Protein AF-A0A2H0XDK9-F1 (afdb_monomer_lite)

Radius of gyration: 18.55 Å; chains: 1; bounding box: 31×53×42 Å

Foldseek 3Di:
DDPDPPPCDPVNDPVVQVVVVVVCQVVQDDPVDRPDDDDDDDDVVPPPVSVVVVLLVVLQVQLPVPPDPCNCVSCVVCVVVPPDDDDDD

Structure (mmCIF, N/CA/C/O backbone):
data_AF-A0A2H0XDK9-F1
#
_entry.id   AF-A0A2H0XDK9-F1
#
loop_
_atom_site.group_PDB
_atom_site.id
_atom_site.type_symbol
_atom_site.label_atom_id
_atom_site.label_alt_id
_atom_site.label_comp_id
_atom_site.label_asym_id
_atom_site.label_entity_id
_atom_site.label_seq_id
_atom_site.pdbx_PDB_ins_code
_atom_site.Cartn_x
_atom_site.Cartn_y
_atom_site.Cartn_z
_atom_site.occupancy
_atom_site.B_iso_or_equiv
_atom_site.auth_seq_id
_atom_site.auth_comp_id
_atom_site.auth_asym_id
_atom_site.auth_atom_id
_atom_site.pdbx_PDB_model_num
ATOM 1 N N . MET A 1 1 ? 2.681 -34.484 21.078 1.00 34.44 1 MET A N 1
ATOM 2 C CA . MET A 1 1 ? 3.616 -33.339 21.174 1.00 34.44 1 MET A CA 1
ATOM 3 C C . MET A 1 1 ? 3.379 -32.421 19.971 1.00 34.44 1 MET A C 1
ATOM 5 O O . MET A 1 1 ? 3.964 -32.631 18.919 1.00 34.44 1 MET A O 1
ATOM 9 N N . ALA A 1 2 ? 2.444 -31.470 20.065 1.00 35.97 2 ALA A N 1
ATOM 10 C CA . ALA A 1 2 ? 2.125 -30.557 18.963 1.00 35.97 2 ALA A CA 1
ATOM 11 C C . ALA A 1 2 ? 2.877 -29.234 19.170 1.00 35.97 2 ALA A C 1
ATOM 13 O O . ALA A 1 2 ? 2.570 -28.473 20.085 1.00 35.97 2 ALA A O 1
ATOM 14 N N . LYS A 1 3 ? 3.903 -28.972 18.353 1.00 35.75 3 LYS A N 1
ATOM 15 C CA . LYS A 1 3 ? 4.629 -27.693 18.356 1.00 35.75 3 LYS A CA 1
ATOM 16 C C . LYS A 1 3 ? 3.756 -26.623 17.692 1.00 35.75 3 LYS A C 1
ATOM 18 O O . LYS A 1 3 ? 3.740 -26.506 16.469 1.00 35.75 3 LYS A O 1
ATOM 23 N N . GLY A 1 4 ? 3.033 -25.845 18.497 1.00 36.62 4 GLY A N 1
ATOM 24 C CA . GLY A 1 4 ? 2.346 -24.635 18.045 1.00 36.62 4 GLY A CA 1
ATOM 25 C C . GLY A 1 4 ? 3.363 -23.597 17.569 1.00 36.62 4 GLY A C 1
ATOM 26 O O . GLY A 1 4 ? 4.145 -23.072 18.360 1.00 36.62 4 GLY A O 1
ATOM 27 N N . LYS A 1 5 ? 3.384 -23.314 16.264 1.00 43.09 5 LYS A N 1
ATOM 28 C CA . LYS A 1 5 ? 4.205 -22.251 15.672 1.00 43.09 5 LYS A CA 1
ATOM 29 C C . LYS A 1 5 ? 3.604 -20.884 16.025 1.00 43.09 5 LYS A C 1
ATOM 31 O O . LYS A 1 5 ? 2.933 -20.272 15.203 1.00 43.09 5 LYS A O 1
ATOM 36 N N . ASN A 1 6 ? 3.866 -20.378 17.227 1.00 44.44 6 ASN A N 1
ATOM 37 C CA . ASN A 1 6 ? 3.552 -18.992 17.580 1.00 44.44 6 ASN A CA 1
ATOM 38 C C . ASN A 1 6 ? 4.592 -18.049 16.952 1.00 44.44 6 ASN A C 1
ATOM 40 O O . ASN A 1 6 ? 5.493 -17.560 17.627 1.00 44.44 6 ASN A O 1
ATOM 44 N N . LYS A 1 7 ? 4.481 -17.779 15.645 1.00 47.91 7 LYS A N 1
ATOM 45 C CA . LYS A 1 7 ? 5.157 -16.627 15.024 1.00 47.91 7 LYS A CA 1
ATOM 46 C C . LYS A 1 7 ? 4.390 -15.353 15.389 1.00 47.91 7 LYS A C 1
ATOM 48 O O . LYS A 1 7 ? 3.707 -14.761 14.561 1.00 47.91 7 LYS A O 1
ATOM 53 N N . ALA A 1 8 ? 4.481 -14.929 16.645 1.00 48.34 8 ALA A N 1
ATOM 54 C CA . ALA A 1 8 ? 4.046 -13.594 17.026 1.00 48.34 8 ALA A CA 1
ATOM 55 C C . ALA A 1 8 ? 5.134 -12.602 16.591 1.00 48.34 8 ALA A C 1
ATOM 57 O O . ALA A 1 8 ? 6.079 -12.334 17.327 1.00 48.34 8 ALA A O 1
ATOM 58 N N . GLY A 1 9 ? 5.029 -12.082 15.365 1.00 56.19 9 GLY A N 1
ATOM 59 C CA . GLY A 1 9 ? 5.762 -10.871 14.995 1.00 56.19 9 GLY A CA 1
ATOM 60 C C . GLY A 1 9 ? 5.392 -9.720 15.940 1.00 56.19 9 GLY A C 1
ATOM 61 O O . GLY A 1 9 ? 4.327 -9.737 16.558 1.00 56.19 9 GLY A O 1
ATOM 62 N N . TRP A 1 10 ? 6.247 -8.703 16.044 1.00 54.16 10 TRP A N 1
ATOM 63 C CA . TRP A 1 10 ? 6.076 -7.564 16.960 1.00 54.16 10 TRP A CA 1
ATOM 64 C C . TRP A 1 10 ? 4.691 -6.876 16.848 1.00 54.16 10 TRP A C 1
ATOM 66 O O . TRP A 1 10 ? 4.116 -6.473 17.858 1.00 54.16 10 TRP A O 1
ATOM 76 N N . CYS A 1 11 ? 4.079 -6.859 15.655 1.00 60.25 11 CYS A N 1
ATOM 77 C CA . CYS A 1 11 ? 2.726 -6.328 15.403 1.00 60.25 11 CYS A CA 1
ATOM 78 C C . CYS A 1 11 ? 1.558 -7.228 15.879 1.00 60.25 11 CYS A C 1
ATOM 80 O O . CYS A 1 11 ? 0.387 -6.836 15.824 1.00 60.25 11 CYS A O 1
ATOM 82 N N . GLY A 1 12 ? 1.832 -8.456 16.322 1.00 62.62 12 GLY A N 1
ATOM 83 C CA . GLY A 1 12 ? 0.832 -9.407 16.819 1.00 62.62 12 GLY A CA 1
ATOM 84 C C . GLY A 1 12 ? 0.465 -9.214 18.292 1.00 62.62 12 GLY A C 1
ATOM 85 O O . GLY A 1 12 ? -0.562 -9.722 18.737 1.00 62.62 12 GLY A O 1
ATOM 86 N N . ASN A 1 13 ? 1.272 -8.468 19.056 1.00 81.50 13 ASN A N 1
ATOM 87 C CA . ASN A 1 13 ? 1.051 -8.286 20.487 1.00 81.50 13 ASN A CA 1
ATOM 88 C C . ASN A 1 13 ? -0.170 -7.377 20.753 1.00 81.50 13 ASN A C 1
ATOM 90 O O . ASN A 1 13 ? -0.258 -6.251 20.255 1.00 81.50 13 ASN A O 1
ATOM 94 N N . ARG A 1 14 ? -1.110 -7.852 21.583 1.00 83.25 14 ARG A N 1
ATOM 95 C CA . ARG A 1 14 ? -2.317 -7.114 21.998 1.00 83.25 14 ARG A CA 1
ATOM 96 C C . ARG A 1 14 ? -1.990 -5.754 22.621 1.00 83.25 14 ARG A C 1
ATOM 98 O O . ARG A 1 14 ? -2.708 -4.788 22.365 1.00 83.25 14 ARG A O 1
ATOM 105 N N . LEU A 1 15 ? -0.918 -5.671 23.411 1.00 88.12 15 LEU A N 1
ATOM 106 C CA . LEU A 1 15 ? -0.494 -4.429 24.058 1.00 88.12 15 LEU A CA 1
ATOM 107 C C . LEU A 1 15 ? -0.041 -3.392 23.025 1.00 88.12 15 LEU A C 1
ATOM 109 O O . LEU A 1 15 ? -0.479 -2.245 23.076 1.00 88.12 15 LEU A O 1
ATOM 113 N N . PHE A 1 16 ? 0.763 -3.816 22.047 1.00 87.38 16 PHE A N 1
ATOM 114 C CA . PHE A 1 16 ? 1.218 -2.960 20.953 1.00 87.38 16 PHE A CA 1
ATOM 115 C C . PHE A 1 16 ? 0.037 -2.412 20.144 1.00 87.38 16 PHE A C 1
ATOM 117 O O . PHE A 1 16 ? -0.087 -1.202 19.968 1.00 87.38 16 PHE A O 1
ATOM 124 N N . ARG A 1 17 ? -0.887 -3.293 19.735 1.00 87.56 17 ARG A N 1
ATOM 125 C CA . ARG A 1 17 ? -2.112 -2.924 19.005 1.00 87.56 17 ARG A CA 1
ATOM 126 C C . ARG A 1 17 ? -2.926 -1.864 19.736 1.00 87.56 17 ARG A C 1
ATOM 128 O O . ARG A 1 17 ? -3.355 -0.884 19.128 1.00 87.56 17 ARG A O 1
ATOM 135 N N . ARG A 1 18 ? -3.129 -2.060 21.041 1.00 89.44 18 ARG A N 1
ATOM 136 C CA . ARG A 1 18 ? -3.889 -1.132 21.882 1.00 89.44 18 ARG A CA 1
ATOM 137 C C . ARG A 1 18 ? -3.199 0.225 21.972 1.00 89.44 18 ARG A C 1
ATOM 139 O O . ARG A 1 18 ? -3.845 1.243 21.744 1.00 89.44 18 ARG A O 1
ATOM 146 N N . ASN A 1 19 ? -1.904 0.230 22.279 1.00 92.06 19 ASN A N 1
ATOM 147 C CA . ASN A 1 19 ? -1.152 1.464 22.479 1.00 92.06 19 ASN A CA 1
ATOM 148 C C . ASN A 1 19 ? -1.052 2.267 21.176 1.00 92.06 19 ASN A C 1
ATOM 150 O O . ASN A 1 19 ? -1.317 3.465 21.191 1.00 92.06 19 ASN A O 1
ATOM 154 N N . LEU A 1 20 ? -0.782 1.608 20.043 1.00 91.25 20 LEU A N 1
ATOM 155 C CA . LEU A 1 20 ? -0.738 2.266 18.737 1.00 91.25 20 LEU A CA 1
ATOM 156 C C . LEU A 1 20 ? -2.097 2.862 18.352 1.00 91.25 20 LEU A C 1
ATOM 158 O O . LEU A 1 20 ? -2.165 4.010 17.928 1.00 91.25 20 LEU A O 1
ATOM 162 N N . SER A 1 21 ? -3.183 2.099 18.521 1.00 91.12 21 SER A N 1
ATOM 163 C CA . SER A 1 21 ? -4.534 2.577 18.205 1.00 91.12 21 SER A CA 1
ATOM 164 C C . SER A 1 21 ? -4.919 3.786 19.056 1.00 91.12 21 SER A C 1
ATOM 166 O O . SER A 1 21 ? -5.422 4.775 18.528 1.00 91.12 21 SER A O 1
ATOM 168 N N . SER A 1 22 ? -4.633 3.738 20.361 1.00 91.88 22 SER A N 1
ATOM 169 C CA . SER A 1 22 ? -4.895 4.856 21.270 1.00 91.88 22 SER A CA 1
ATOM 170 C C . SER A 1 22 ? -4.080 6.091 20.902 1.00 91.88 22 SER A C 1
ATOM 172 O O . SER A 1 22 ? -4.623 7.192 20.886 1.00 91.88 22 SER A O 1
ATOM 174 N N . TYR A 1 23 ? -2.792 5.908 20.605 1.00 93.31 23 TYR A N 1
ATOM 175 C CA . TYR A 1 23 ? -1.901 6.993 20.219 1.00 93.31 23 TYR A CA 1
ATOM 176 C C . TYR A 1 23 ? -2.375 7.661 18.925 1.00 93.31 23 TYR A C 1
ATOM 178 O O . TYR A 1 23 ? -2.661 8.852 18.923 1.00 93.31 23 TYR A O 1
ATOM 186 N N . LEU A 1 24 ? -2.583 6.889 17.854 1.00 92.94 24 LEU A N 1
ATOM 187 C CA . LEU A 1 24 ? -3.009 7.440 16.566 1.00 92.94 24 LEU A CA 1
ATOM 188 C C . LEU A 1 24 ? -4.380 8.112 16.639 1.00 92.94 24 LEU A C 1
ATOM 190 O O . LEU A 1 24 ? -4.572 9.161 16.037 1.00 92.94 24 LEU A O 1
ATOM 194 N N . LYS A 1 25 ? -5.333 7.555 17.396 1.00 91.31 25 LYS A N 1
ATOM 195 C CA . LYS A 1 25 ? -6.628 8.217 17.602 1.00 91.31 25 LYS A CA 1
ATOM 196 C C . LYS A 1 25 ? -6.483 9.545 18.338 1.00 91.31 25 LYS A C 1
ATOM 198 O O . LYS A 1 25 ? -7.224 10.460 18.014 1.00 91.31 25 LYS A O 1
ATOM 203 N N . LYS A 1 26 ? -5.566 9.650 19.303 1.00 91.44 26 LYS A N 1
ATOM 204 C CA . LYS A 1 26 ? -5.314 10.892 20.043 1.00 91.44 26 LYS A CA 1
ATOM 205 C C . LYS A 1 26 ? -4.659 11.959 19.164 1.00 91.44 26 LYS A C 1
ATOM 207 O O . LYS A 1 26 ? -5.058 13.112 19.237 1.00 91.44 26 LYS A O 1
ATOM 212 N N . GLU A 1 27 ? -3.686 11.573 18.344 1.00 92.50 27 GLU A N 1
ATOM 213 C CA . GLU A 1 27 ? -2.950 12.516 17.492 1.00 92.50 27 GLU A CA 1
ATOM 214 C C . GLU A 1 27 ? -3.748 12.941 16.250 1.00 92.50 27 GLU A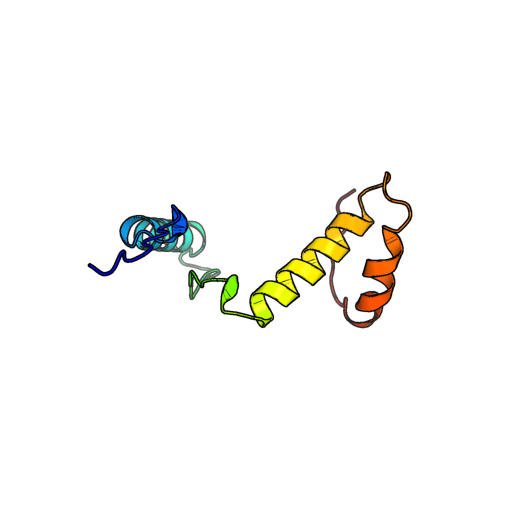 C 1
ATOM 216 O O . GLU A 1 27 ? -3.667 14.086 15.816 1.00 92.50 27 GLU A O 1
ATOM 221 N N . LEU A 1 28 ? -4.535 12.029 15.665 1.00 91.69 28 LEU A N 1
ATOM 222 C CA . LEU A 1 28 ? -5.232 12.274 14.397 1.00 91.69 28 LEU A CA 1
ATOM 223 C C . LEU A 1 28 ? -6.677 12.746 14.567 1.00 91.69 28 LEU A C 1
ATOM 225 O O . LEU A 1 28 ? -7.230 13.337 13.641 1.00 91.69 28 LEU A O 1
ATOM 229 N N . ASN A 1 29 ? -7.305 12.490 15.718 1.00 92.81 29 ASN A N 1
ATOM 230 C CA . ASN A 1 29 ? -8.638 13.012 15.998 1.00 92.81 29 ASN A CA 1
ATOM 231 C C . ASN A 1 29 ? -8.520 14.211 16.939 1.00 92.81 29 ASN A C 1
ATOM 233 O O . ASN A 1 29 ? -8.218 14.068 18.121 1.00 92.81 29 ASN A O 1
ATOM 237 N N . SER A 1 30 ? -8.795 15.396 16.404 1.00 85.69 30 SER A N 1
ATOM 238 C CA . SER A 1 30 ? -8.939 16.627 17.182 1.00 85.69 30 SER A CA 1
ATOM 239 C C . SER A 1 30 ? -10.421 16.936 17.401 1.00 85.69 30 SER A C 1
ATOM 241 O O . SER A 1 30 ? -11.287 16.389 16.719 1.00 85.69 30 SER A O 1
ATOM 243 N N . GLY A 1 31 ? -10.738 17.862 18.311 1.00 78.00 31 GLY A N 1
ATOM 244 C CA . GLY A 1 31 ? -12.131 18.232 18.607 1.00 78.00 31 GLY A CA 1
ATOM 245 C C . GLY A 1 31 ? -12.947 18.729 17.401 1.00 78.00 31 GLY A C 1
ATOM 246 O O . GLY A 1 31 ? -14.169 18.756 17.475 1.00 78.00 31 GLY A O 1
ATOM 247 N N . LYS A 1 32 ? -12.293 19.099 16.289 1.00 83.12 32 LYS A N 1
ATOM 248 C CA . LYS A 1 32 ? -12.942 19.572 15.053 1.00 83.12 32 LYS A CA 1
ATOM 249 C C . LYS A 1 32 ? -12.828 18.601 13.872 1.00 83.12 32 LYS A C 1
ATOM 251 O O . LYS A 1 32 ? -13.479 18.826 12.859 1.00 83.12 32 LYS A O 1
ATOM 256 N N . SER A 1 33 ? -12.000 17.559 13.962 1.00 84.62 33 SER A N 1
ATOM 257 C CA . SER A 1 33 ? -11.751 16.639 12.847 1.00 84.62 33 SER A CA 1
ATOM 258 C C . SER A 1 33 ? -11.473 15.229 13.348 1.00 84.62 33 SER A C 1
ATOM 260 O O . SER A 1 33 ? -10.562 15.018 14.149 1.00 84.62 33 SER A O 1
ATOM 262 N N . LYS A 1 34 ? -12.250 14.261 12.854 1.00 87.38 34 LYS A N 1
ATOM 263 C CA . LYS A 1 34 ? -12.071 12.831 13.117 1.00 87.38 34 LYS A CA 1
ATOM 264 C C . LYS A 1 34 ? -11.512 12.167 11.860 1.00 87.38 34 LYS A C 1
ATOM 266 O O . LYS A 1 34 ? -12.269 11.747 10.992 1.00 87.38 34 LYS A O 1
ATOM 271 N N . VAL A 1 35 ? -10.186 12.097 11.766 1.00 92.31 35 VAL A N 1
ATOM 272 C CA . VAL A 1 35 ? -9.475 11.530 10.608 1.00 92.31 35 VAL A CA 1
ATOM 273 C C . VAL A 1 35 ? -9.414 10.001 10.676 1.00 92.31 35 VAL A C 1
ATOM 275 O O . VAL A 1 35 ? -9.527 9.330 9.655 1.00 92.31 35 VAL A O 1
ATOM 278 N N . LEU A 1 36 ? -9.255 9.429 11.875 1.00 89.94 36 LEU A N 1
ATOM 279 C CA . LEU A 1 36 ? -9.084 7.989 12.069 1.00 89.94 36 LEU A CA 1
ATOM 280 C C . LEU A 1 36 ? -10.229 7.402 12.899 1.00 89.94 36 LEU A C 1
ATOM 282 O O . LEU A 1 36 ? -10.253 7.485 14.130 1.00 89.94 36 LEU A O 1
ATOM 286 N N . GLU A 1 37 ? -11.160 6.737 12.222 1.00 87.44 37 GLU A N 1
ATOM 287 C CA . GLU A 1 37 ? -12.282 6.061 12.872 1.00 87.44 37 GLU A CA 1
ATOM 288 C C . GLU A 1 37 ? -11.923 4.655 13.370 1.00 87.44 37 GLU A C 1
ATOM 290 O O . GLU A 1 37 ? -12.096 4.335 14.553 1.00 87.44 37 GLU A O 1
ATOM 295 N N . ASN A 1 38 ? -11.384 3.823 12.478 1.00 87.38 38 ASN A N 1
ATOM 296 C CA . ASN A 1 38 ? -11.098 2.423 12.755 1.00 87.38 38 ASN A CA 1
ATOM 297 C C . ASN A 1 38 ? -9.674 2.055 12.331 1.00 87.38 38 ASN A C 1
ATOM 299 O O . ASN A 1 38 ? -9.255 2.336 11.213 1.00 87.38 38 ASN A O 1
ATOM 303 N N . LEU A 1 39 ? -8.959 1.369 13.223 1.00 88.81 39 LEU A N 1
ATOM 304 C CA . LEU A 1 39 ? -7.632 0.826 12.965 1.00 88.81 39 LEU A CA 1
ATOM 305 C C . LEU A 1 39 ? -7.657 -0.677 13.230 1.00 88.81 39 LEU A C 1
ATOM 307 O O . LEU A 1 39 ? -7.892 -1.108 14.361 1.00 88.81 39 LEU A O 1
ATOM 311 N N . ARG A 1 40 ? -7.377 -1.468 12.193 1.00 86.75 40 ARG A N 1
ATOM 312 C CA . ARG A 1 40 ? -7.309 -2.930 12.268 1.00 86.75 40 ARG A CA 1
ATOM 313 C C . ARG A 1 40 ? -5.935 -3.408 11.822 1.00 86.75 40 ARG A C 1
ATOM 315 O O . ARG A 1 40 ? -5.457 -3.008 10.769 1.00 86.75 40 ARG A O 1
ATOM 322 N N . MET A 1 41 ? -5.331 -4.293 12.611 1.00 85.81 41 MET A N 1
ATOM 323 C CA . MET A 1 41 ? -4.159 -5.059 12.187 1.00 85.81 41 MET A CA 1
ATOM 324 C C . MET A 1 41 ? -4.618 -6.432 11.722 1.00 85.81 41 MET A C 1
ATOM 326 O O . MET A 1 41 ? -5.211 -7.181 12.500 1.00 85.81 41 MET A O 1
ATOM 330 N N . VAL A 1 42 ? -4.341 -6.744 10.462 1.00 86.00 42 VAL A N 1
ATOM 331 C CA . VAL A 1 42 ? -4.775 -7.971 9.791 1.00 86.00 42 VAL A CA 1
ATOM 332 C C . VAL A 1 42 ? -3.538 -8.697 9.273 1.00 86.00 42 VAL A C 1
ATOM 334 O O . VAL A 1 42 ? -2.552 -8.053 8.919 1.00 86.00 42 VAL A O 1
ATOM 337 N N . ASP A 1 43 ? -3.572 -10.027 9.265 1.00 85.38 43 ASP A N 1
ATOM 338 C CA . ASP A 1 43 ? -2.521 -10.824 8.638 1.00 85.38 43 ASP A CA 1
ATOM 339 C C . ASP A 1 43 ? -2.649 -10.748 7.111 1.00 85.38 43 ASP A C 1
ATOM 341 O O . ASP A 1 43 ? -3.623 -11.248 6.537 1.00 85.38 43 ASP A O 1
ATOM 345 N N . SER A 1 44 ? -1.664 -10.126 6.460 1.00 85.50 44 SER A N 1
ATOM 346 C CA . SER A 1 44 ? -1.649 -9.967 5.007 1.00 85.50 44 SER A CA 1
ATOM 347 C C . SER A 1 44 ? -1.541 -11.307 4.286 1.00 85.50 44 SER A C 1
ATOM 349 O O . SER A 1 44 ? -2.106 -11.442 3.207 1.00 85.50 44 SER A O 1
ATOM 351 N N . GLN A 1 45 ? -0.923 -12.337 4.880 1.00 88.94 45 GLN A N 1
ATOM 352 C CA . GLN A 1 45 ? -0.787 -13.654 4.239 1.00 88.94 45 GLN A CA 1
ATOM 353 C C . GLN A 1 45 ? -2.140 -14.336 4.006 1.00 88.94 45 GLN A C 1
ATOM 355 O O . GLN A 1 45 ? -2.300 -15.092 3.052 1.00 88.94 45 GLN A O 1
ATOM 360 N N . SER A 1 46 ? -3.125 -14.018 4.845 1.00 90.62 46 SER A N 1
ATOM 361 C CA . SER A 1 46 ? -4.487 -14.551 4.758 1.00 90.62 46 SER A CA 1
ATOM 362 C C . SER A 1 46 ? -5.460 -13.671 3.963 1.00 90.62 46 SER A C 1
ATOM 364 O O . SER A 1 46 ? -6.617 -14.048 3.788 1.00 90.62 46 SER A O 1
ATOM 366 N N . ASN A 1 47 ? -5.029 -12.492 3.489 1.00 93.44 47 ASN A N 1
ATOM 367 C CA . ASN A 1 47 ? -5.913 -11.505 2.869 1.00 93.44 47 ASN A CA 1
ATOM 368 C C . ASN A 1 47 ? -5.416 -11.068 1.482 1.00 93.44 47 ASN A C 1
ATOM 370 O O . ASN A 1 47 ? -4.512 -10.240 1.356 1.00 93.44 47 ASN A O 1
ATOM 374 N N . ILE A 1 48 ? -6.075 -11.578 0.438 1.00 95.50 48 ILE A N 1
ATOM 375 C CA . ILE A 1 48 ? -5.699 -11.327 -0.959 1.00 95.50 48 ILE A CA 1
ATOM 376 C C . ILE A 1 48 ? -5.837 -9.860 -1.381 1.00 95.50 48 ILE A C 1
ATOM 378 O O . ILE A 1 48 ? -5.057 -9.388 -2.203 1.00 95.50 48 ILE A O 1
ATOM 382 N N . LEU A 1 49 ? -6.783 -9.111 -0.804 1.00 94.81 49 LEU A N 1
ATOM 383 C CA . LEU A 1 49 ? -6.956 -7.694 -1.131 1.00 94.81 49 LEU A CA 1
ATOM 384 C C . LEU A 1 49 ? -5.790 -6.866 -0.595 1.00 94.81 49 LEU A C 1
ATOM 386 O O . LEU A 1 49 ? -5.283 -6.004 -1.304 1.00 94.81 49 LEU A O 1
ATOM 390 N N . ILE A 1 50 ? -5.326 -7.161 0.623 1.00 92.75 50 ILE A N 1
ATOM 391 C CA . ILE A 1 50 ? -4.148 -6.494 1.197 1.00 92.75 50 ILE A CA 1
ATOM 392 C C . ILE A 1 50 ? -2.910 -6.794 0.345 1.00 92.75 50 ILE A C 1
ATOM 394 O O . ILE A 1 50 ? -2.197 -5.872 -0.033 1.00 92.75 50 ILE A O 1
ATOM 398 N N . GLN A 1 51 ? -2.707 -8.056 -0.044 1.00 94.38 51 GLN A N 1
ATOM 399 C CA . GLN A 1 51 ? -1.593 -8.428 -0.925 1.00 94.38 51 GLN A CA 1
ATOM 400 C C . GLN A 1 51 ? -1.665 -7.730 -2.287 1.00 94.38 51 GLN A C 1
ATOM 402 O O . GLN A 1 51 ? -0.649 -7.274 -2.809 1.00 94.38 51 GLN A O 1
ATOM 407 N N . MET A 1 52 ? -2.861 -7.618 -2.868 1.00 94.69 52 MET A N 1
ATOM 408 C CA . MET A 1 52 ? -3.053 -6.910 -4.132 1.00 94.69 52 MET A CA 1
ATOM 409 C C . MET A 1 52 ? -2.707 -5.424 -3.998 1.00 94.69 52 MET A C 1
ATOM 411 O O . MET A 1 52 ? -2.037 -4.872 -4.870 1.00 94.69 52 MET A O 1
ATOM 415 N N . VAL A 1 53 ? -3.109 -4.783 -2.897 1.00 93.19 53 VAL A N 1
ATOM 416 C CA . VAL A 1 53 ? -2.730 -3.395 -2.601 1.00 93.19 53 VAL A CA 1
ATOM 417 C C . VAL A 1 53 ? -1.210 -3.261 -2.496 1.00 93.19 53 VAL A C 1
ATOM 419 O O . VAL A 1 53 ? -0.646 -2.356 -3.113 1.00 93.19 53 VAL A O 1
ATOM 422 N N . ASP A 1 54 ? -0.534 -4.188 -1.811 1.00 93.06 54 ASP A N 1
ATOM 423 C CA . ASP A 1 54 ? 0.930 -4.200 -1.709 1.00 93.06 54 ASP A CA 1
ATOM 424 C C . ASP A 1 54 ? 1.598 -4.333 -3.090 1.00 93.06 54 ASP A C 1
ATOM 426 O O . ASP A 1 54 ? 2.571 -3.634 -3.388 1.00 93.06 54 ASP A O 1
ATOM 430 N N . MET A 1 55 ? 1.055 -5.178 -3.974 1.00 93.06 55 MET A N 1
ATOM 431 C CA . MET A 1 55 ? 1.545 -5.325 -5.349 1.00 93.06 55 MET A CA 1
ATOM 432 C C . MET A 1 55 ? 1.361 -4.051 -6.182 1.00 93.06 55 MET A C 1
ATOM 434 O O . MET A 1 55 ? 2.268 -3.674 -6.930 1.00 93.06 55 MET A O 1
ATOM 438 N N . ILE A 1 56 ? 0.214 -3.374 -6.061 1.00 93.62 56 ILE A N 1
ATOM 439 C CA . ILE A 1 56 ? -0.056 -2.109 -6.763 1.00 93.62 56 ILE A CA 1
ATOM 440 C C . ILE A 1 56 ? 0.898 -1.022 -6.260 1.00 93.62 56 ILE A C 1
ATOM 442 O O . ILE A 1 56 ? 1.577 -0.380 -7.064 1.00 93.62 56 ILE A O 1
ATOM 446 N N . ALA A 1 57 ? 1.014 -0.857 -4.940 1.00 92.62 57 ALA A N 1
ATOM 447 C CA . ALA A 1 57 ? 1.921 0.110 -4.328 1.00 92.62 57 ALA A CA 1
ATOM 448 C C . ALA A 1 57 ? 3.383 -0.158 -4.721 1.00 92.62 57 ALA A C 1
ATOM 450 O O . ALA A 1 57 ? 4.107 0.759 -5.114 1.00 92.62 57 ALA A O 1
ATOM 451 N N . GLY A 1 58 ? 3.804 -1.426 -4.697 1.00 92.31 58 GLY A N 1
ATOM 452 C CA . GLY A 1 58 ? 5.130 -1.852 -5.139 1.00 92.31 58 GLY A CA 1
ATOM 453 C C . GLY A 1 58 ? 5.384 -1.568 -6.621 1.00 92.31 58 GLY A C 1
ATOM 454 O O . GLY A 1 58 ? 6.460 -1.088 -6.974 1.00 92.31 58 GLY A O 1
ATOM 455 N N . SER A 1 59 ? 4.388 -1.786 -7.481 1.00 93.56 59 SER A N 1
ATOM 456 C CA . SER A 1 59 ? 4.466 -1.483 -8.918 1.00 93.56 59 SER A CA 1
ATOM 457 C C . SER A 1 59 ? 4.632 0.016 -9.178 1.00 93.56 59 SER A C 1
ATOM 459 O O . SER A 1 59 ? 5.467 0.417 -9.991 1.00 93.56 59 SER A O 1
ATOM 461 N N . ILE A 1 60 ? 3.888 0.856 -8.449 1.00 92.06 60 ILE A N 1
ATOM 462 C CA . ILE A 1 60 ? 4.027 2.316 -8.518 1.00 92.06 60 ILE A CA 1
ATOM 463 C C . ILE A 1 60 ? 5.422 2.727 -8.041 1.00 92.06 60 ILE A C 1
ATOM 465 O O . ILE A 1 60 ? 6.124 3.411 -8.784 1.00 92.06 60 ILE A O 1
ATOM 469 N N . ARG A 1 61 ? 5.868 2.264 -6.864 1.00 92.12 61 ARG A N 1
ATOM 470 C CA . ARG A 1 61 ? 7.204 2.574 -6.321 1.00 92.12 61 ARG A CA 1
ATOM 471 C C . ARG A 1 61 ? 8.309 2.201 -7.303 1.00 92.12 61 ARG A C 1
ATOM 473 O O . ARG A 1 61 ? 9.168 3.023 -7.610 1.00 92.12 61 ARG A O 1
ATOM 480 N N . ARG A 1 62 ? 8.255 0.978 -7.834 1.00 91.75 62 ARG A N 1
ATOM 481 C CA . ARG A 1 62 ? 9.253 0.454 -8.769 1.00 91.75 62 ARG A CA 1
ATOM 482 C C . ARG A 1 62 ? 9.354 1.298 -10.034 1.00 91.75 62 ARG A C 1
ATOM 484 O O . ARG A 1 62 ? 10.449 1.438 -10.561 1.00 91.75 62 ARG A O 1
ATOM 491 N N . SER A 1 63 ? 8.268 1.938 -10.476 1.00 92.56 63 SER A N 1
ATOM 492 C CA . SER A 1 63 ? 8.299 2.839 -11.639 1.00 92.56 63 SER A CA 1
ATOM 493 C C . SER A 1 63 ? 9.234 4.044 -11.483 1.00 92.56 63 SER A C 1
ATOM 495 O O . SER A 1 63 ? 9.759 4.546 -12.484 1.00 92.56 63 SER A O 1
ATOM 497 N N . TYR A 1 64 ? 9.518 4.445 -10.240 1.00 91.00 64 TYR A N 1
ATOM 498 C CA . TYR A 1 64 ? 10.459 5.514 -9.906 1.00 91.00 64 TYR A CA 1
ATOM 499 C C . TYR A 1 64 ? 11.909 5.020 -9.735 1.00 91.00 64 TYR A C 1
ATOM 501 O O . TYR A 1 64 ? 12.834 5.832 -9.706 1.00 91.00 64 TYR A O 1
ATOM 509 N N . GLU A 1 65 ? 12.153 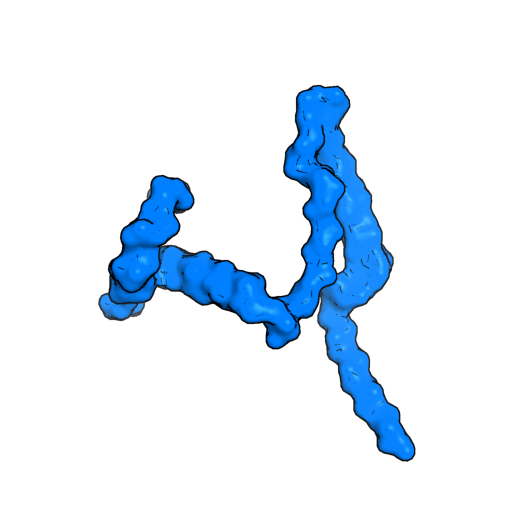3.706 -9.685 1.00 91.56 65 GLU A N 1
ATOM 510 C CA . GLU A 1 65 ? 13.497 3.132 -9.550 1.00 91.56 65 GLU A CA 1
ATOM 511 C C . GLU A 1 65 ? 14.239 3.175 -10.902 1.00 91.56 65 GLU A C 1
ATOM 513 O O . GLU A 1 65 ? 14.123 2.277 -11.737 1.00 91.56 65 GLU A O 1
ATOM 518 N N . LYS A 1 66 ? 15.028 4.237 -11.132 1.00 88.62 66 LYS A N 1
ATOM 519 C CA . LYS A 1 66 ? 15.721 4.510 -12.413 1.00 88.62 66 LYS A CA 1
ATOM 520 C C . LYS A 1 66 ? 16.647 3.384 -12.901 1.00 88.62 66 LYS A C 1
ATOM 522 O O . LYS A 1 66 ? 16.890 3.294 -14.097 1.00 88.62 66 LYS A O 1
ATOM 527 N N . GLY A 1 67 ? 17.142 2.530 -12.003 1.00 89.62 67 GLY A N 1
ATOM 528 C CA . GLY A 1 67 ? 18.054 1.424 -12.324 1.00 89.62 67 GLY A CA 1
ATOM 529 C C . GLY A 1 67 ? 17.386 0.143 -12.839 1.00 89.62 67 GLY A C 1
ATOM 530 O O . GLY A 1 67 ? 18.082 -0.840 -13.079 1.00 89.62 67 GLY A O 1
ATOM 531 N N . LYS A 1 68 ? 16.054 0.106 -12.976 1.00 88.44 68 LYS A N 1
ATOM 532 C CA . LYS A 1 68 ? 15.318 -1.069 -13.464 1.00 88.44 68 LYS A CA 1
ATOM 533 C C . LYS A 1 68 ? 14.818 -0.839 -14.888 1.00 88.44 68 LYS A C 1
ATOM 535 O O . LYS A 1 68 ? 14.122 0.137 -15.159 1.00 88.44 68 LYS A O 1
ATOM 540 N N . THR A 1 69 ? 15.154 -1.756 -15.790 1.00 90.00 69 THR A N 1
ATOM 541 C CA . THR A 1 69 ? 14.765 -1.701 -17.209 1.00 90.00 69 THR A CA 1
ATOM 542 C C . THR A 1 69 ? 13.255 -1.841 -17.398 1.00 90.00 69 THR A C 1
ATOM 544 O O . THR A 1 69 ? 12.666 -1.116 -18.192 1.00 90.00 69 THR A O 1
ATOM 547 N N . ASP A 1 70 ? 12.618 -2.689 -16.591 1.00 90.94 70 ASP A N 1
ATOM 548 C CA . ASP A 1 70 ? 11.182 -2.993 -16.615 1.00 90.94 70 ASP A CA 1
ATOM 549 C C . ASP A 1 70 ? 10.329 -2.049 -15.746 1.00 90.94 70 ASP A C 1
ATOM 551 O O . ASP A 1 70 ? 9.139 -2.281 -15.523 1.00 90.94 70 ASP A O 1
ATOM 555 N N . ARG A 1 71 ? 10.915 -0.958 -15.227 1.00 89.62 71 ARG A N 1
ATOM 556 C CA . ARG A 1 71 ? 10.264 -0.094 -14.225 1.00 89.62 71 ARG A CA 1
ATOM 557 C C . ARG A 1 71 ? 8.907 0.448 -14.674 1.00 89.62 71 ARG A C 1
ATOM 559 O O . ARG A 1 71 ? 7.990 0.579 -13.867 1.00 89.62 71 ARG A O 1
ATOM 566 N N . LEU A 1 72 ? 8.767 0.774 -15.958 1.00 92.00 72 LEU A N 1
ATOM 567 C CA . LEU A 1 72 ? 7.540 1.368 -16.488 1.00 92.00 72 LEU A CA 1
ATOM 568 C C . LEU A 1 72 ? 6.471 0.324 -16.815 1.00 92.00 72 LEU A C 1
ATOM 570 O O . LEU A 1 72 ? 5.300 0.685 -16.904 1.00 92.00 72 LEU A O 1
ATOM 574 N N . ASP A 1 73 ? 6.835 -0.945 -16.982 1.00 93.25 73 ASP A N 1
ATOM 575 C CA . ASP A 1 73 ? 5.929 -1.948 -17.541 1.00 93.25 73 ASP A CA 1
ATOM 576 C C . ASP A 1 73 ? 4.811 -2.306 -16.565 1.00 93.25 73 ASP A C 1
ATOM 578 O O . ASP A 1 73 ? 3.638 -2.287 -16.938 1.00 93.25 73 ASP A O 1
ATOM 582 N N . TYR A 1 74 ? 5.131 -2.471 -15.281 1.00 90.06 74 TYR A N 1
ATOM 583 C CA . TYR A 1 74 ? 4.115 -2.710 -14.251 1.00 90.06 74 TYR A CA 1
ATOM 584 C C . TYR A 1 74 ? 3.142 -1.537 -14.110 1.00 90.06 74 TYR A C 1
ATOM 586 O O . TYR A 1 74 ? 1.934 -1.738 -13.994 1.00 90.06 74 TYR A O 1
ATOM 594 N N . ARG A 1 75 ? 3.641 -0.294 -14.180 1.00 91.81 75 ARG A N 1
ATOM 595 C CA . ARG A 1 75 ? 2.783 0.896 -14.100 1.00 91.81 75 ARG A CA 1
ATOM 596 C C . ARG A 1 75 ? 1.884 1.041 -15.326 1.00 91.81 75 ARG A C 1
ATOM 598 O O . ARG A 1 75 ? 0.754 1.492 -15.173 1.00 91.81 75 ARG A O 1
ATOM 605 N N . LYS A 1 76 ? 2.340 0.640 -16.520 1.00 94.31 76 LYS A N 1
ATOM 606 C CA . LYS A 1 76 ? 1.501 0.628 -17.731 1.00 94.31 76 LYS A CA 1
ATOM 607 C C . LYS A 1 76 ? 0.282 -0.282 -17.561 1.00 94.31 76 LYS A C 1
ATOM 609 O O . LYS A 1 76 ? -0.808 0.134 -17.934 1.00 94.31 76 LYS A O 1
ATOM 614 N N . ILE A 1 77 ? 0.448 -1.462 -16.953 1.00 93.81 77 ILE A N 1
ATOM 615 C CA . ILE A 1 77 ? -0.642 -2.434 -16.737 1.00 93.81 77 ILE A CA 1
ATOM 616 C C . ILE A 1 77 ? -1.774 -1.824 -15.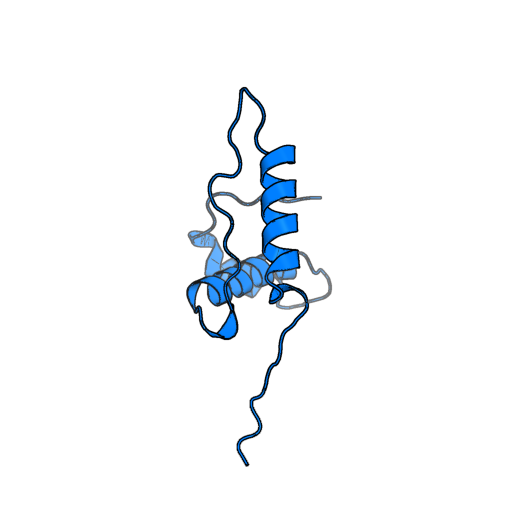898 1.00 93.81 77 ILE A C 1
ATOM 618 O O . ILE A 1 77 ? -2.947 -1.957 -16.238 1.00 93.81 77 ILE A O 1
ATOM 622 N N . ILE A 1 78 ? -1.427 -1.115 -14.822 1.00 93.25 78 ILE A N 1
ATOM 623 C CA . ILE A 1 78 ? -2.406 -0.527 -13.894 1.00 93.25 78 ILE A CA 1
ATOM 624 C C . ILE A 1 78 ? -2.807 0.909 -14.250 1.00 93.25 78 ILE A C 1
ATOM 626 O O . ILE A 1 78 ? -3.665 1.480 -13.582 1.00 93.25 78 ILE A O 1
ATOM 630 N N . LYS A 1 79 ? -2.219 1.505 -15.296 1.00 92.69 79 LYS A N 1
ATOM 631 C CA . LYS A 1 79 ? -2.363 2.931 -15.632 1.00 92.69 79 LYS A CA 1
ATOM 632 C C . LYS A 1 79 ? -3.822 3.377 -15.714 1.00 92.69 79 LYS A C 1
ATOM 634 O O . LYS A 1 79 ? -4.173 4.404 -15.149 1.00 92.69 79 LYS A O 1
ATOM 639 N N . ASN A 1 80 ? -4.670 2.577 -16.357 1.00 93.75 80 ASN A N 1
ATOM 640 C CA . ASN A 1 80 ? -6.088 2.895 -16.568 1.00 93.75 80 ASN A CA 1
ATOM 641 C C . ASN A 1 80 ? -6.940 2.798 -15.289 1.00 93.75 80 ASN A C 1
ATOM 643 O O . ASN A 1 80 ? -8.140 3.048 -15.336 1.00 93.75 80 ASN A O 1
ATOM 647 N N . LYS A 1 81 ? -6.347 2.377 -14.168 1.00 91.25 81 LYS A N 1
ATOM 648 C CA . LYS A 1 81 ? -6.983 2.286 -12.848 1.00 91.25 81 LYS A CA 1
ATOM 649 C C . LYS A 1 81 ? -6.434 3.318 -11.859 1.00 91.25 81 LYS A C 1
ATOM 651 O O . LYS A 1 81 ? -6.903 3.373 -10.729 1.00 91.25 81 LYS A O 1
ATOM 656 N N . ILE A 1 82 ? -5.435 4.111 -12.256 1.00 90.19 82 ILE A N 1
ATOM 657 C CA . ILE A 1 82 ? -4.869 5.168 -11.416 1.00 90.19 82 ILE A CA 1
ATOM 658 C C . ILE A 1 82 ? -5.641 6.459 -11.687 1.00 90.19 82 ILE A C 1
ATOM 660 O O . ILE A 1 82 ? -5.448 7.089 -12.722 1.00 90.19 82 ILE A O 1
ATOM 664 N N . GLU A 1 83 ? -6.488 6.857 -10.743 1.00 90.62 83 GLU A N 1
ATOM 665 C CA . GLU A 1 83 ? -7.226 8.127 -10.810 1.00 90.62 83 GLU A CA 1
ATOM 666 C C . GLU A 1 83 ? -6.453 9.269 -10.142 1.00 90.62 83 GLU A C 1
ATOM 668 O O . GLU A 1 83 ? -6.364 10.370 -10.678 1.00 90.62 83 GLU A O 1
ATOM 673 N N . ASN A 1 84 ? -5.853 8.998 -8.981 1.00 85.75 84 ASN A N 1
ATOM 674 C CA . ASN A 1 84 ? -5.106 9.979 -8.203 1.00 85.75 84 ASN A CA 1
ATOM 675 C C . ASN A 1 84 ? -3.830 9.338 -7.645 1.00 85.75 84 ASN A C 1
ATOM 677 O O . ASN A 1 84 ? -3.886 8.384 -6.870 1.00 85.75 84 ASN A O 1
ATOM 681 N N . CYS A 1 85 ? -2.675 9.848 -8.070 1.00 86.56 85 CYS A N 1
ATOM 682 C CA . CYS A 1 85 ? -1.365 9.428 -7.588 1.00 86.56 85 CYS A CA 1
ATOM 683 C C . CYS A 1 85 ? -0.485 10.664 -7.425 1.00 86.56 85 CYS A C 1
ATOM 685 O O . CYS A 1 85 ? -0.284 11.414 -8.380 1.00 86.56 85 CYS A O 1
ATOM 687 N N . TRP A 1 86 ? 0.060 10.865 -6.227 1.00 86.44 86 TRP A N 1
ATOM 688 C CA . TRP A 1 86 ? 0.993 11.955 -5.969 1.00 86.44 86 TRP A CA 1
ATOM 689 C C . TRP A 1 86 ? 2.398 11.578 -6.414 1.00 86.44 86 TRP A C 1
ATOM 691 O O . TRP A 1 86 ? 2.954 10.564 -5.994 1.00 86.44 86 TRP A O 1
A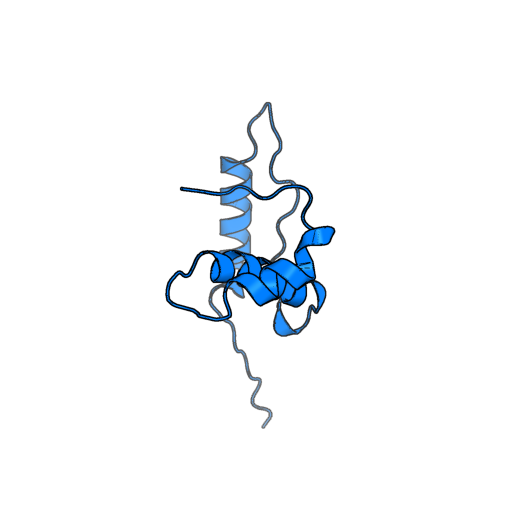TOM 701 N N . GLU A 1 87 ? 2.964 12.412 -7.279 1.00 84.00 87 GLU A N 1
ATOM 702 C CA . GLU A 1 87 ? 4.331 12.260 -7.754 1.00 84.00 87 GLU A CA 1
ATOM 703 C C . G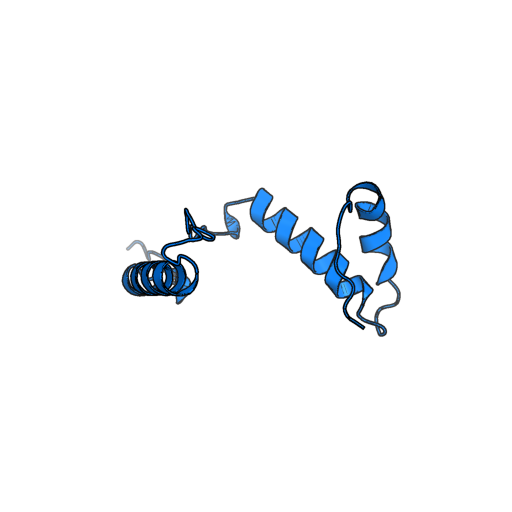LU A 1 87 ? 5.232 13.208 -6.969 1.00 84.00 87 GLU A C 1
ATOM 705 O O . GLU A 1 87 ? 5.130 14.428 -7.091 1.00 84.00 87 GLU A O 1
ATOM 710 N N . PHE A 1 88 ? 6.110 12.638 -6.152 1.00 77.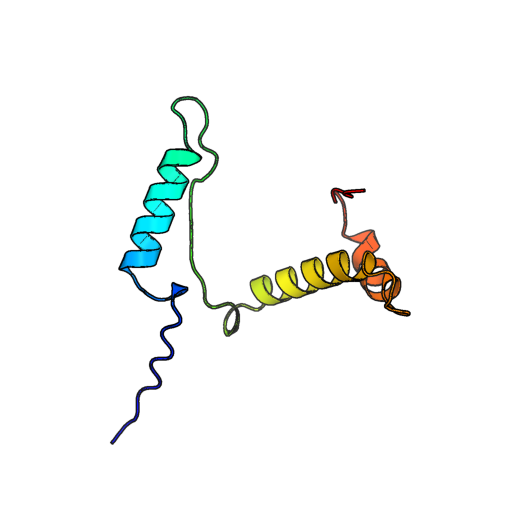06 88 PHE A N 1
ATOM 711 C CA . PHE A 1 88 ? 7.119 13.397 -5.425 1.00 77.06 88 PHE A CA 1
ATOM 712 C C . PHE A 1 88 ? 8.373 13.492 -6.303 1.00 77.06 88 PHE A C 1
ATOM 714 O O . PHE A 1 88 ? 8.838 12.472 -6.819 1.00 77.06 88 PHE A O 1
ATOM 721 N N . LYS A 1 89 ? 8.859 14.716 -6.530 1.00 64.25 89 LYS A N 1
ATOM 722 C CA . LYS A 1 89 ? 10.065 15.004 -7.321 1.00 64.25 89 LYS A CA 1
ATOM 723 C C . LYS A 1 89 ? 11.293 15.100 -6.432 1.00 64.25 89 LYS A C 1
ATOM 725 O O . LYS A 1 89 ? 11.156 15.675 -5.332 1.00 64.25 89 LYS A O 1
#

InterPro domains:
  IPR024524 Protein of unknown function DUF3800 [PF12686] (24-63)

pLDDT: mean 83.81, std 15.71, range [34.44, 95.5]

Sequence (89 aa):
MAKGKNKAGWCGNRLFRRNLSSYLKKELNSGKSKVLENLRMVDSQSNILIQMVDMIAGSIRRSYEKGKTDRLDYRKIIKNKIENCWEFK

Secondary structure (DSSP, 8-state):
---------GGG-HHHHHHHHHHHHHHHEETTEE---------GGG-HHHHHHHHHHHHHHHHT-TT-TTHHHHHHHHGGG-S------

Organism: NCBI:txid1975085